Protein AF-A0A6V7H1S6-F1 (afdb_monomer_lite)

Structure (mmCIF, N/CA/C/O backbone):
data_AF-A0A6V7H1S6-F1
#
_entry.id   AF-A0A6V7H1S6-F1
#
loop_
_atom_site.group_PDB
_atom_site.id
_atom_site.type_symbol
_atom_site.label_atom_id
_atom_site.label_alt_id
_atom_site.label_comp_id
_atom_site.label_asym_id
_atom_site.label_entity_id
_atom_site.label_seq_id
_atom_site.pdbx_PDB_ins_code
_atom_site.Cartn_x
_atom_site.Cartn_y
_atom_site.Cartn_z
_atom_site.occupancy
_atom_site.B_iso_or_equiv
_atom_site.auth_seq_id
_atom_site.auth_comp_id
_atom_site.auth_asym_id
_atom_site.auth_atom_id
_atom_site.pdbx_PDB_model_num
ATOM 1 N N . LYS A 1 1 ? -22.908 6.997 31.184 1.00 45.66 1 LYS A N 1
ATOM 2 C CA . LYS A 1 1 ? -23.167 5.660 30.591 1.00 45.66 1 LYS A CA 1
ATOM 3 C C . LYS A 1 1 ? -23.434 5.855 29.106 1.00 45.66 1 LYS A C 1
ATOM 5 O O . LYS A 1 1 ? -24.485 6.387 28.779 1.00 45.66 1 LYS A O 1
ATOM 10 N N . PHE A 1 2 ? -22.488 5.503 28.237 1.00 42.53 2 PHE A N 1
ATOM 11 C CA . PHE A 1 2 ? -22.739 5.477 26.796 1.00 42.53 2 PHE A CA 1
ATOM 12 C C . PHE A 1 2 ? -23.477 4.181 26.451 1.00 42.53 2 PHE A C 1
ATOM 14 O O . PHE A 1 2 ? -23.032 3.100 26.830 1.00 42.53 2 PHE A O 1
ATOM 21 N N . LYS A 1 3 ? -24.635 4.311 25.799 1.00 61.06 3 LYS A N 1
ATOM 22 C CA . LYS A 1 3 ? -25.369 3.208 25.180 1.00 61.06 3 LYS A CA 1
ATOM 23 C C . LYS A 1 3 ? -25.188 3.339 23.670 1.00 61.06 3 LYS A C 1
ATOM 25 O O . LYS A 1 3 ? -25.859 4.166 23.073 1.00 61.06 3 LYS A O 1
ATOM 30 N N . SER A 1 4 ? -24.285 2.564 23.088 1.00 53.69 4 SER A N 1
ATOM 31 C CA . SER A 1 4 ? -24.519 1.931 21.788 1.00 53.69 4 SER A CA 1
ATOM 32 C C . SER A 1 4 ? -23.413 0.919 21.548 1.00 53.69 4 SER A C 1
ATOM 34 O O . SER A 1 4 ? -22.233 1.263 21.562 1.00 53.69 4 SER A O 1
ATOM 36 N N . GLY A 1 5 ? -23.806 -0.343 21.415 1.00 53.94 5 GLY A N 1
ATOM 37 C CA . GLY A 1 5 ? -22.937 -1.454 21.052 1.00 53.94 5 GLY A CA 1
ATOM 38 C C . GLY A 1 5 ? -22.753 -1.520 19.542 1.00 53.94 5 GLY A C 1
ATOM 39 O O . GLY A 1 5 ? -23.068 -2.540 18.943 1.00 53.94 5 GLY A O 1
ATOM 40 N N . ASP A 1 6 ? -22.263 -0.441 18.936 1.00 47.22 6 ASP A N 1
ATOM 41 C CA . ASP A 1 6 ? -21.901 -0.418 17.520 1.00 47.22 6 ASP A CA 1
ATOM 42 C C . ASP A 1 6 ? -20.409 -0.726 17.388 1.00 47.22 6 ASP A C 1
ATOM 44 O O . ASP A 1 6 ? -19.549 0.151 17.367 1.00 47.22 6 ASP A O 1
ATOM 48 N N . THR A 1 7 ? -20.093 -2.019 17.330 1.00 50.19 7 THR A N 1
ATOM 49 C CA . THR A 1 7 ? -18.752 -2.549 17.031 1.00 50.19 7 THR A CA 1
ATOM 50 C C . THR A 1 7 ? -18.465 -2.608 15.528 1.00 50.19 7 THR A C 1
ATOM 52 O O . THR A 1 7 ? -17.483 -3.216 15.105 1.00 50.19 7 THR A O 1
ATOM 55 N N . ASN A 1 8 ? -19.289 -1.959 14.706 1.00 51.09 8 ASN A N 1
ATOM 56 C CA . ASN A 1 8 ? -19.029 -1.789 13.286 1.00 51.09 8 ASN A CA 1
ATOM 57 C C . ASN A 1 8 ? -18.260 -0.488 13.079 1.00 51.09 8 ASN A C 1
ATOM 59 O O . ASN A 1 8 ? -18.833 0.559 12.793 1.00 51.09 8 ASN A O 1
ATOM 63 N N . LEU A 1 9 ? -16.935 -0.578 13.188 1.00 48.22 9 LEU A N 1
ATOM 64 C CA . LEU A 1 9 ? -16.007 0.445 12.709 1.00 48.22 9 LEU A CA 1
ATOM 65 C C . LEU A 1 9 ? -15.964 0.413 11.168 1.00 48.22 9 LEU A C 1
ATOM 67 O O . LEU A 1 9 ? -14.906 0.283 10.558 1.00 48.22 9 LEU A O 1
ATOM 71 N N . VAL A 1 10 ? -17.132 0.475 10.523 1.00 46.69 10 VAL A N 1
ATOM 72 C CA . VAL A 1 10 ? -17.209 0.889 9.126 1.00 46.69 10 VAL A CA 1
ATOM 73 C C . VAL A 1 10 ? -16.878 2.366 9.191 1.00 46.69 10 VAL A C 1
ATOM 75 O O . VAL A 1 10 ? -17.671 3.138 9.721 1.00 46.69 10 VAL A O 1
ATOM 78 N N . GLU A 1 11 ? -15.660 2.719 8.771 1.00 48.81 11 GLU A N 1
ATOM 79 C CA . GLU A 1 11 ? -15.207 4.100 8.628 1.00 48.81 11 GLU A CA 1
ATOM 80 C C . GLU A 1 11 ? -16.278 4.859 7.829 1.00 48.81 11 GLU A C 1
ATOM 82 O O . GLU A 1 11 ? -16.307 4.825 6.597 1.00 48.81 11 GLU A O 1
ATOM 87 N N . GLU A 1 12 ? -17.206 5.505 8.541 1.00 52.56 12 GLU A N 1
ATOM 88 C CA . GLU A 1 12 ? -18.126 6.479 7.984 1.00 52.56 12 GLU A CA 1
ATOM 89 C C . GLU A 1 12 ? -17.261 7.451 7.189 1.00 52.56 12 GLU A C 1
ATOM 91 O O . GLU A 1 12 ? -16.190 7.852 7.659 1.00 52.56 12 GLU A O 1
ATOM 96 N N . LYS A 1 13 ? -17.677 7.755 5.954 1.00 52.88 13 LYS A N 1
ATOM 97 C CA . LYS A 1 13 ? -16.963 8.619 5.010 1.00 52.88 13 LYS A CA 1
ATOM 98 C C . LYS A 1 13 ? -16.885 10.026 5.605 1.00 52.88 13 LYS A C 1
ATOM 100 O O . LYS A 1 13 ? -17.678 10.906 5.284 1.00 52.88 13 LYS A O 1
ATOM 105 N N . GLY A 1 14 ? -15.960 10.196 6.542 1.00 45.34 14 GLY A N 1
ATOM 106 C CA . GLY A 1 14 ? -15.764 11.409 7.299 1.00 45.34 14 GLY A CA 1
ATOM 107 C C . GLY A 1 14 ? -15.413 12.535 6.348 1.00 45.34 14 GLY A C 1
ATOM 108 O O . GLY A 1 14 ? -14.912 12.311 5.247 1.00 45.34 14 GLY A O 1
ATOM 109 N N . ARG A 1 15 ? -15.661 13.760 6.804 1.00 51.78 15 ARG A N 1
ATOM 110 C CA . ARG A 1 15 ? -15.381 15.036 6.128 1.00 51.78 15 ARG A CA 1
ATOM 111 C C . ARG A 1 15 ? -13.872 15.293 5.924 1.00 51.78 15 ARG A C 1
ATOM 113 O O . ARG A 1 15 ? -13.404 16.410 6.094 1.00 51.78 15 ARG A O 1
ATOM 120 N N . GLY A 1 16 ? -13.091 14.259 5.630 1.00 49.44 16 GLY A N 1
ATOM 121 C CA . GLY A 1 16 ? -11.729 14.333 5.137 1.00 49.44 16 GLY A CA 1
ATOM 122 C C . GLY A 1 16 ? -11.776 14.211 3.622 1.00 49.44 16 GLY A C 1
ATOM 123 O O . GLY A 1 16 ? -12.418 13.310 3.088 1.00 49.44 16 GLY A O 1
ATOM 124 N N . GLN A 1 17 ? -11.132 15.158 2.950 1.00 50.44 17 GLN A N 1
ATOM 125 C CA . GLN A 1 17 ? -10.970 15.234 1.503 1.00 50.44 17 GLN A CA 1
ATOM 126 C C . GLN A 1 17 ? -10.875 13.837 0.864 1.00 50.44 17 GLN A C 1
ATOM 128 O O . GLN A 1 17 ? -10.035 13.040 1.300 1.00 50.44 17 GLN A O 1
ATOM 133 N N . PRO A 1 18 ? -11.704 13.514 -0.149 1.00 49.78 18 PRO A N 1
ATOM 134 C CA . PRO A 1 18 ? -11.532 12.292 -0.908 1.00 49.78 18 PR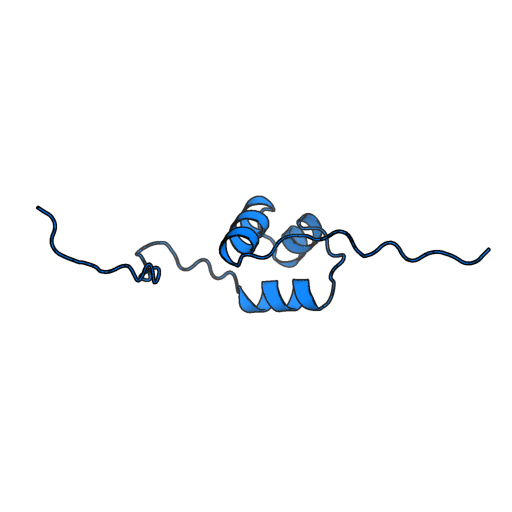O A CA 1
ATOM 135 C C . PRO A 1 18 ? -10.206 12.446 -1.640 1.00 49.78 18 PRO A C 1
ATOM 137 O O . PRO A 1 18 ? -10.117 13.064 -2.695 1.00 49.78 18 PRO A O 1
ATOM 140 N N . SER A 1 19 ? -9.130 11.961 -1.032 1.00 56.41 19 SER A N 1
ATOM 141 C CA . SER A 1 19 ? -7.883 11.751 -1.742 1.00 56.41 19 SER A CA 1
ATOM 142 C C . SER A 1 19 ? -8.258 10.894 -2.941 1.00 56.41 19 SER A C 1
ATOM 144 O O . SER A 1 19 ? -8.721 9.765 -2.750 1.00 56.41 19 SER A O 1
ATOM 146 N N . ASN A 1 20 ? -8.109 11.443 -4.138 1.00 62.12 20 ASN A N 1
ATOM 147 C CA . ASN A 1 20 ? -8.435 10.813 -5.415 1.00 62.12 20 ASN A CA 1
ATOM 148 C C . ASN A 1 20 ? -7.436 9.684 -5.746 1.00 62.12 20 ASN A C 1
ATOM 150 O O . ASN A 1 20 ? -7.013 9.502 -6.877 1.00 62.12 20 ASN A O 1
ATOM 154 N N . PHE A 1 21 ? -6.962 9.003 -4.707 1.00 66.69 21 PHE A N 1
ATOM 155 C CA . PHE A 1 21 ? -5.993 7.940 -4.764 1.00 66.69 21 PHE A CA 1
ATOM 156 C C . PHE A 1 21 ? -6.773 6.647 -4.916 1.00 66.69 21 PHE A C 1
ATOM 158 O O . PHE A 1 21 ? -7.454 6.214 -3.976 1.00 66.69 21 PHE A O 1
ATOM 165 N N . ASP A 1 22 ? -6.697 6.073 -6.109 1.00 80.62 22 ASP A N 1
ATOM 166 C CA . ASP A 1 22 ? -7.390 4.840 -6.420 1.00 80.62 22 ASP A CA 1
ATOM 167 C C . ASP A 1 22 ? -6.719 3.663 -5.702 1.00 80.62 22 ASP A C 1
ATOM 169 O O . ASP A 1 22 ? -5.638 3.183 -6.043 1.00 80.62 22 ASP A O 1
ATOM 173 N N . VAL A 1 23 ? -7.392 3.213 -4.649 1.00 78.00 23 VAL A N 1
ATOM 174 C CA . VAL A 1 23 ? -6.979 2.067 -3.842 1.00 78.00 23 VAL A CA 1
ATOM 175 C C . VAL A 1 23 ? -7.045 0.768 -4.650 1.00 78.00 23 VAL A C 1
ATOM 177 O O . VAL A 1 23 ? -6.256 -0.137 -4.386 1.00 78.00 23 VAL A O 1
ATOM 180 N N . GLN A 1 24 ? -7.950 0.671 -5.630 1.00 81.62 24 GLN A N 1
ATOM 181 C CA . GLN A 1 24 ? -8.063 -0.502 -6.497 1.00 81.62 24 GLN A CA 1
ATOM 182 C C . GLN A 1 24 ? -6.878 -0.574 -7.460 1.00 81.62 24 GLN A C 1
ATOM 184 O O . GLN A 1 24 ? -6.278 -1.637 -7.595 1.00 81.62 24 GLN A O 1
ATOM 189 N N . ALA A 1 25 ? -6.474 0.560 -8.039 1.00 83.25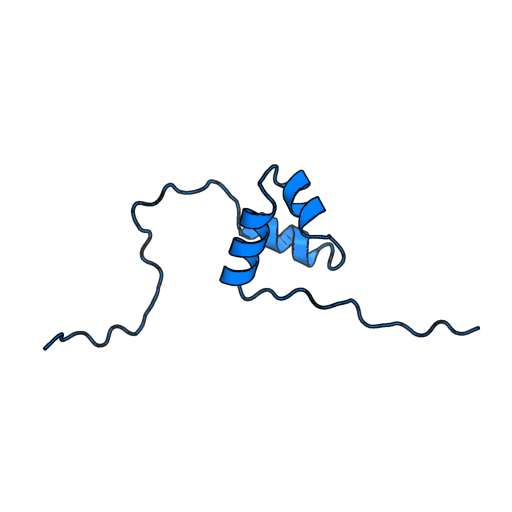 25 ALA A N 1
ATOM 190 C CA . ALA A 1 25 ? -5.272 0.638 -8.867 1.00 83.25 25 ALA A CA 1
ATOM 191 C C . ALA A 1 25 ? -4.005 0.260 -8.079 1.00 83.25 25 ALA A C 1
ATOM 193 O O . ALA A 1 25 ? -3.188 -0.516 -8.571 1.00 83.25 25 ALA A O 1
ATOM 194 N N . LEU A 1 26 ? -3.866 0.724 -6.827 1.00 82.94 26 LEU A N 1
ATOM 195 C CA . LEU A 1 26 ? -2.745 0.320 -5.965 1.00 82.94 26 LEU A CA 1
ATOM 196 C C . LEU A 1 26 ? -2.740 -1.192 -5.699 1.00 82.94 26 LEU A C 1
ATOM 198 O O . LEU A 1 26 ? -1.681 -1.813 -5.683 1.00 82.94 26 LEU A O 1
ATOM 202 N N . LEU A 1 27 ? -3.911 -1.789 -5.473 1.00 81.88 27 LEU A N 1
ATOM 203 C CA . LEU A 1 27 ? -4.024 -3.231 -5.265 1.00 81.88 27 LEU A CA 1
ATOM 204 C C . LEU A 1 27 ? -3.662 -4.024 -6.522 1.00 81.88 27 LEU A C 1
ATOM 206 O O . LEU A 1 27 ? -2.970 -5.030 -6.396 1.00 81.88 27 LEU A O 1
ATOM 210 N N . ALA A 1 28 ? -4.092 -3.566 -7.699 1.00 84.31 28 ALA A N 1
ATOM 211 C CA . ALA A 1 28 ? -3.742 -4.188 -8.971 1.00 84.31 28 ALA A CA 1
ATOM 212 C C . ALA A 1 28 ? -2.222 -4.176 -9.196 1.00 84.31 28 ALA A C 1
ATOM 214 O O . ALA A 1 28 ? -1.649 -5.233 -9.434 1.00 84.31 28 ALA A O 1
ATOM 215 N N . ALA A 1 29 ? -1.568 -3.027 -8.992 1.00 83.00 29 ALA A N 1
ATOM 216 C CA . ALA A 1 29 ? -0.116 -2.896 -9.141 1.00 83.00 29 ALA A CA 1
ATOM 217 C C . ALA A 1 29 ? 0.669 -3.805 -8.173 1.00 83.00 29 ALA A C 1
ATOM 219 O O . ALA A 1 29 ? 1.669 -4.411 -8.544 1.00 83.00 29 ALA A O 1
ATOM 220 N N . VAL A 1 30 ? 0.199 -3.945 -6.926 1.00 79.31 30 VAL A N 1
ATOM 221 C CA . VAL A 1 30 ? 0.827 -4.836 -5.929 1.00 79.31 30 VAL A CA 1
ATOM 222 C C . VAL A 1 30 ? 0.634 -6.321 -6.262 1.00 79.31 30 VAL A C 1
ATOM 224 O O . VAL A 1 30 ? 1.477 -7.143 -5.898 1.00 79.31 30 VAL A O 1
ATOM 227 N N . GLU A 1 31 ? -0.482 -6.690 -6.893 1.00 79.06 31 GLU A N 1
ATOM 228 C CA . GLU A 1 31 ? -0.748 -8.080 -7.280 1.00 79.06 31 GLU A CA 1
ATOM 229 C C . GLU A 1 31 ? -0.011 -8.467 -8.571 1.00 79.06 31 GLU A C 1
ATOM 231 O O . GLU A 1 31 ? 0.445 -9.607 -8.674 1.00 79.06 31 GLU A O 1
ATOM 236 N N . GLU A 1 32 ? 0.135 -7.523 -9.507 1.00 79.75 32 GLU A N 1
ATOM 237 C CA . GLU A 1 32 ? 0.892 -7.679 -10.755 1.00 79.75 32 GLU A CA 1
ATOM 238 C C . GLU A 1 32 ? 2.375 -7.934 -10.473 1.00 79.75 32 GLU A C 1
ATOM 240 O O . GLU A 1 32 ? 2.915 -8.947 -10.917 1.00 79.75 32 GLU A O 1
ATOM 245 N N . ASP A 1 33 ? 2.999 -7.106 -9.630 1.00 73.12 33 ASP A N 1
ATOM 246 C CA . ASP A 1 33 ? 4.403 -7.262 -9.267 1.00 73.12 33 ASP A CA 1
ATOM 247 C C . ASP A 1 33 ? 4.606 -7.303 -7.750 1.00 73.12 33 ASP A C 1
ATOM 249 O O . ASP A 1 33 ? 4.809 -6.299 -7.060 1.00 73.12 33 ASP A O 1
ATOM 253 N N . LYS A 1 34 ? 4.705 -8.527 -7.226 1.00 64.44 34 LYS A N 1
ATOM 254 C CA . LYS A 1 34 ? 5.018 -8.797 -5.809 1.00 64.44 34 LYS A CA 1
ATOM 255 C C . LYS A 1 34 ? 6.423 -8.354 -5.378 1.00 64.44 34 LYS A C 1
ATOM 257 O O . LYS A 1 34 ? 6.772 -8.530 -4.214 1.00 64.44 34 LYS A O 1
ATOM 262 N N . ILE A 1 35 ? 7.231 -7.821 -6.297 1.00 65.12 35 ILE A N 1
ATOM 263 C CA . ILE A 1 35 ? 8.605 -7.353 -6.059 1.00 65.12 35 ILE A CA 1
ATOM 264 C C . ILE A 1 35 ? 8.694 -5.812 -6.098 1.00 65.12 35 ILE A C 1
ATOM 266 O O . ILE A 1 35 ? 9.704 -5.249 -5.670 1.00 65.12 35 ILE A O 1
ATOM 270 N N . LEU A 1 36 ? 7.636 -5.105 -6.529 1.00 69.50 36 LEU A N 1
ATOM 271 C CA . LEU A 1 36 ? 7.621 -3.639 -6.560 1.00 69.50 36 LEU A CA 1
ATOM 272 C C . LEU A 1 36 ? 7.834 -3.031 -5.174 1.00 69.50 36 LEU A C 1
ATOM 274 O O . LEU A 1 36 ? 7.002 -3.115 -4.273 1.00 69.50 36 LEU A O 1
ATOM 278 N N . THR A 1 37 ? 8.958 -2.339 -5.014 1.00 74.00 37 THR A N 1
ATOM 279 C CA . THR A 1 37 ? 9.254 -1.644 -3.764 1.00 74.00 37 THR A CA 1
ATOM 280 C C . THR A 1 37 ? 8.276 -0.483 -3.579 1.00 74.00 37 THR A C 1
ATOM 282 O O . THR A 1 37 ? 7.928 0.214 -4.528 1.00 74.00 3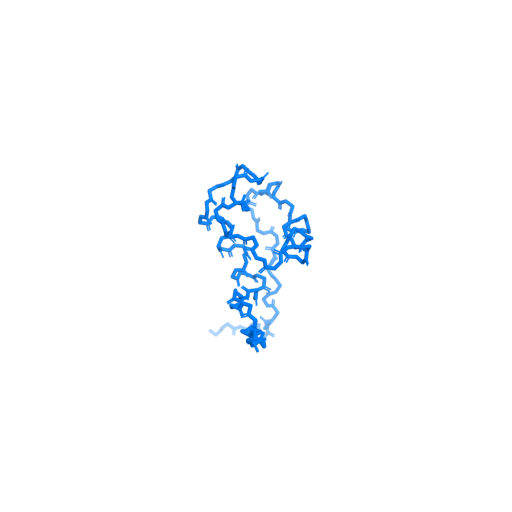7 THR A O 1
ATOM 285 N N . MET A 1 38 ? 7.896 -0.189 -2.334 1.00 74.62 38 MET A N 1
ATOM 286 C CA . MET A 1 38 ? 7.019 0.939 -1.979 1.00 74.62 38 MET A CA 1
ATOM 287 C C . MET A 1 38 ? 7.475 2.304 -2.533 1.00 74.62 38 MET A C 1
ATOM 289 O O . MET A 1 38 ? 6.688 3.243 -2.553 1.00 74.62 38 MET A O 1
ATOM 293 N N . ARG A 1 39 ? 8.750 2.456 -2.916 1.00 77.06 39 ARG A N 1
ATOM 294 C CA . ARG A 1 39 ? 9.278 3.670 -3.552 1.00 77.06 39 ARG A CA 1
ATOM 295 C C . ARG A 1 39 ? 8.937 3.748 -5.043 1.00 77.06 39 ARG A C 1
ATOM 297 O O . ARG A 1 39 ? 8.592 4.821 -5.504 1.00 77.06 39 ARG A O 1
ATOM 304 N N . MET A 1 40 ? 8.941 2.618 -5.748 1.00 82.25 40 MET A N 1
ATOM 305 C CA . MET A 1 40 ? 8.491 2.544 -7.143 1.00 82.25 40 MET A CA 1
ATOM 306 C C . MET A 1 40 ? 6.990 2.826 -7.225 1.00 82.25 40 MET A C 1
ATOM 308 O O . MET A 1 40 ? 6.574 3.704 -7.960 1.00 82.25 40 MET A O 1
ATOM 312 N N . LEU A 1 41 ? 6.195 2.220 -6.334 1.00 82.25 41 LEU A N 1
ATOM 313 C CA . LEU A 1 41 ? 4.767 2.542 -6.214 1.00 82.25 41 LEU A CA 1
ATOM 314 C C . LEU A 1 41 ? 4.517 4.016 -5.849 1.00 82.25 41 LEU A C 1
ATOM 316 O O . LEU A 1 41 ? 3.498 4.586 -6.208 1.00 82.25 41 LEU A O 1
ATOM 320 N N . ALA A 1 42 ? 5.415 4.656 -5.104 1.00 83.75 42 ALA A N 1
ATOM 321 C CA . ALA A 1 42 ? 5.292 6.081 -4.809 1.00 83.75 42 ALA A CA 1
ATOM 322 C C . ALA A 1 42 ? 5.517 6.934 -6.072 1.00 83.75 42 ALA A C 1
ATOM 324 O O . ALA A 1 42 ? 4.760 7.870 -6.323 1.00 83.75 42 ALA A O 1
ATOM 325 N N . GLU A 1 43 ? 6.517 6.570 -6.876 1.00 85.19 43 GLU A N 1
ATOM 326 C CA . GLU A 1 43 ? 6.838 7.210 -8.155 1.00 85.19 43 GLU A CA 1
ATOM 327 C C . GLU A 1 43 ? 5.710 7.001 -9.186 1.00 85.19 43 GLU A C 1
ATOM 329 O O . GLU A 1 43 ? 5.219 7.982 -9.743 1.00 85.19 43 GLU A O 1
ATOM 334 N N . ASP A 1 44 ? 5.210 5.771 -9.348 1.00 84.12 44 ASP A N 1
ATOM 335 C CA . ASP A 1 44 ? 4.137 5.425 -10.298 1.00 84.12 44 ASP A CA 1
ATOM 336 C C . ASP A 1 44 ? 2.826 6.152 -9.994 1.00 84.12 44 ASP A C 1
ATOM 338 O O . ASP A 1 44 ? 2.130 6.636 -10.888 1.00 84.12 44 ASP A O 1
ATOM 342 N N . PHE A 1 45 ? 2.488 6.260 -8.710 1.00 82.00 45 PHE A N 1
ATOM 343 C CA . PHE A 1 45 ? 1.283 6.955 -8.276 1.00 82.00 45 PHE A CA 1
ATOM 344 C C . PHE A 1 45 ? 1.514 8.453 -8.026 1.00 82.00 45 PHE A C 1
ATOM 346 O O . PHE A 1 45 ? 0.573 9.152 -7.641 1.00 82.00 45 PHE A O 1
ATOM 353 N N . ASN A 1 46 ? 2.738 8.953 -8.236 1.00 84.81 46 ASN A N 1
ATOM 354 C CA . ASN A 1 46 ? 3.160 10.327 -7.959 1.00 84.81 46 ASN A CA 1
ATOM 355 C C . ASN A 1 46 ? 2.712 10.823 -6.568 1.00 84.81 46 ASN A C 1
ATOM 357 O O . ASN A 1 46 ? 2.209 11.938 -6.395 1.00 84.81 46 ASN A O 1
ATOM 361 N N . VAL A 1 47 ? 2.848 9.960 -5.562 1.00 83.44 47 VAL A N 1
ATOM 362 C CA . VAL A 1 47 ? 2.524 10.259 -4.165 1.00 83.44 47 VAL A CA 1
ATOM 363 C C . VAL A 1 47 ? 3.731 10.028 -3.282 1.00 83.44 47 VAL A C 1
ATOM 365 O O . VAL A 1 47 ? 4.637 9.274 -3.609 1.00 83.44 47 VAL A O 1
ATOM 368 N N . ASP A 1 48 ? 3.721 10.638 -2.102 1.00 84.56 48 ASP A N 1
ATOM 369 C CA . ASP A 1 48 ? 4.756 10.359 -1.121 1.00 84.56 48 ASP A CA 1
ATOM 370 C C . ASP A 1 48 ? 4.713 8.893 -0.650 1.00 84.56 48 ASP A C 1
ATOM 372 O O . ASP A 1 48 ? 3.646 8.312 -0.412 1.00 84.56 48 ASP A O 1
ATOM 376 N N . HIS A 1 49 ? 5.894 8.320 -0.435 1.00 82.62 49 HIS A N 1
ATOM 377 C CA . HIS A 1 49 ? 6.080 6.953 0.041 1.00 82.62 49 HIS A CA 1
ATOM 378 C C . HIS A 1 49 ? 5.304 6.650 1.334 1.00 82.62 49 HIS A C 1
ATOM 380 O O . HIS A 1 49 ? 4.710 5.576 1.467 1.00 82.62 49 HIS A O 1
ATOM 386 N N . SER A 1 50 ? 5.226 7.600 2.274 1.00 83.81 50 SER A N 1
ATOM 387 C CA . SER A 1 50 ? 4.464 7.425 3.518 1.00 83.81 50 SER A CA 1
ATOM 388 C C . SER A 1 50 ? 2.963 7.238 3.268 1.00 83.81 50 SER A C 1
ATOM 390 O O . SER A 1 50 ? 2.288 6.528 4.023 1.00 83.81 50 SER A O 1
ATOM 392 N N . THR A 1 51 ? 2.439 7.807 2.176 1.00 84.38 51 THR A N 1
ATOM 393 C CA . THR A 1 51 ? 1.040 7.645 1.768 1.00 84.38 51 THR A CA 1
ATOM 394 C C . THR A 1 51 ? 0.779 6.212 1.320 1.00 84.38 51 THR A C 1
ATOM 396 O O . THR A 1 51 ? -0.190 5.607 1.785 1.00 84.38 51 THR A O 1
ATOM 399 N N . ILE A 1 52 ? 1.669 5.637 0.503 1.00 84.25 52 ILE A N 1
ATOM 400 C CA . ILE A 1 52 ? 1.601 4.230 0.075 1.00 84.25 52 ILE A CA 1
ATOM 401 C C . ILE A 1 52 ? 1.672 3.296 1.287 1.00 84.25 52 ILE A C 1
ATOM 403 O O . ILE A 1 52 ? 0.801 2.442 1.466 1.00 84.25 52 ILE A O 1
ATOM 407 N N . VAL A 1 53 ? 2.640 3.509 2.185 1.00 83.25 53 VAL A N 1
ATOM 408 C CA . VAL A 1 53 ? 2.821 2.683 3.393 1.00 83.25 53 VAL A CA 1
ATOM 409 C C . VAL A 1 53 ? 1.562 2.699 4.265 1.00 83.25 53 VAL A C 1
ATOM 411 O O . VAL A 1 53 ? 1.061 1.650 4.681 1.00 83.25 53 VAL A O 1
ATOM 414 N N . ARG A 1 54 ? 1.006 3.890 4.528 1.00 84.19 54 ARG A N 1
ATOM 415 C CA . ARG A 1 54 ? -0.203 4.04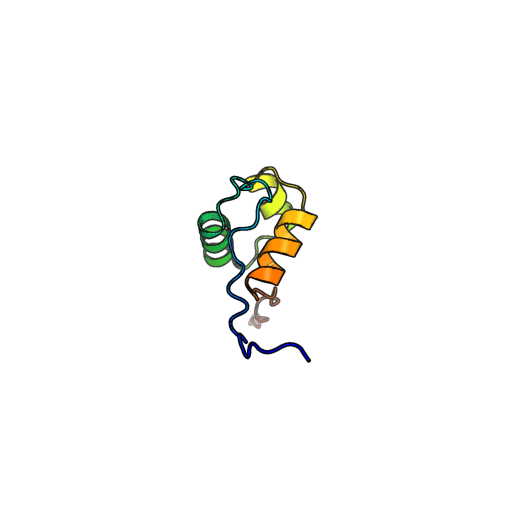8 5.349 1.00 84.19 54 ARG A CA 1
ATOM 416 C C . ARG A 1 54 ? -1.414 3.360 4.717 1.00 84.19 54 ARG A C 1
ATOM 418 O O . ARG A 1 54 ? -2.217 2.771 5.443 1.00 84.19 54 ARG A O 1
ATOM 425 N N . ARG A 1 55 ? -1.550 3.425 3.389 1.00 83.88 55 ARG A N 1
ATOM 426 C CA . ARG A 1 55 ? -2.635 2.777 2.632 1.00 83.88 55 ARG A CA 1
ATOM 427 C C . ARG A 1 55 ? -2.540 1.261 2.709 1.00 83.88 55 ARG A C 1
ATOM 429 O O . ARG A 1 55 ? -3.517 0.622 3.085 1.00 83.88 55 ARG A O 1
ATOM 436 N N . LEU A 1 56 ? -1.366 0.700 2.434 1.00 82.44 56 LEU A N 1
ATOM 437 C CA . LEU A 1 56 ? -1.143 -0.746 2.497 1.00 82.44 56 LEU A CA 1
ATOM 438 C C . LEU A 1 56 ? -1.390 -1.290 3.907 1.00 82.44 56 LEU A C 1
ATOM 440 O O . LEU A 1 56 ? -2.056 -2.313 4.062 1.00 82.44 56 LEU A O 1
ATOM 444 N N . LYS A 1 57 ? -0.967 -0.546 4.938 1.00 83.00 57 LYS A N 1
ATOM 445 C CA . LYS A 1 57 ? -1.253 -0.887 6.337 1.00 83.00 57 LYS A CA 1
ATOM 446 C C . LYS A 1 57 ? -2.754 -0.890 6.644 1.00 83.00 57 LYS A C 1
ATOM 448 O O . LYS A 1 57 ? -3.220 -1.803 7.317 1.00 83.00 57 LYS A O 1
ATOM 453 N N . LYS A 1 58 ? -3.516 0.089 6.136 1.00 82.50 58 LYS A N 1
ATOM 454 C CA . LYS A 1 58 ? -4.988 0.108 6.261 1.00 82.50 58 LYS A CA 1
ATOM 455 C C . LYS A 1 58 ? -5.653 -1.086 5.569 1.00 82.50 58 LYS A C 1
ATOM 457 O O . LYS A 1 58 ? -6.646 -1.591 6.071 1.00 82.50 58 LYS A O 1
ATOM 462 N N . LEU A 1 59 ? -5.097 -1.544 4.449 1.00 81.62 59 LEU A N 1
ATOM 463 C CA . LEU A 1 59 ? -5.592 -2.701 3.693 1.00 81.62 59 LEU A CA 1
ATOM 464 C C . LEU A 1 59 ? -5.162 -4.050 4.289 1.00 81.62 59 LEU A C 1
ATOM 466 O O . LEU A 1 59 ? -5.499 -5.094 3.736 1.00 81.62 59 LEU A O 1
ATOM 470 N N . GLY A 1 60 ? -4.379 -4.050 5.373 1.00 81.00 60 GLY A N 1
ATOM 471 C CA . GLY A 1 60 ? -3.823 -5.271 5.959 1.00 81.00 60 GLY A CA 1
ATOM 472 C C . GLY A 1 60 ? -2.806 -5.979 5.058 1.00 81.00 60 GLY A C 1
ATOM 473 O O . GLY A 1 60 ? -2.483 -7.144 5.290 1.00 81.00 60 GLY A O 1
ATOM 474 N N . LYS A 1 61 ? -2.289 -5.301 4.026 1.00 79.94 61 LYS A N 1
ATOM 475 C CA . LYS A 1 61 ? -1.256 -5.850 3.147 1.00 79.94 61 LYS A CA 1
ATOM 476 C C . LYS A 1 61 ? 0.095 -5.714 3.842 1.00 79.94 61 LYS A C 1
ATOM 478 O O . LYS A 1 61 ? 0.506 -4.625 4.237 1.00 79.94 61 LYS A O 1
ATOM 483 N N . ILE A 1 62 ? 0.777 -6.843 3.994 1.00 71.62 62 ILE A N 1
ATOM 484 C CA . ILE A 1 62 ? 2.120 -6.924 4.563 1.00 71.62 62 ILE A CA 1
ATOM 485 C C . ILE A 1 62 ? 3.057 -7.334 3.439 1.00 71.62 62 ILE A C 1
ATOM 487 O O . ILE A 1 62 ? 2.769 -8.282 2.707 1.00 71.62 62 ILE A O 1
ATOM 491 N N . TRP A 1 63 ? 4.180 -6.631 3.324 1.00 71.75 63 TRP A N 1
ATOM 492 C CA . TRP A 1 63 ? 5.242 -7.039 2.422 1.00 71.75 63 TRP A CA 1
ATOM 493 C C . TRP A 1 63 ? 5.852 -8.348 2.917 1.00 71.75 63 TRP A C 1
ATOM 495 O O . TRP A 1 63 ? 6.361 -8.416 4.038 1.00 71.75 63 TRP A O 1
ATOM 505 N N . LYS A 1 64 ? 5.794 -9.390 2.093 1.00 71.19 64 LYS A N 1
ATOM 506 C CA . LYS A 1 64 ? 6.501 -10.643 2.346 1.00 71.19 64 LYS A CA 1
ATOM 507 C C . LYS A 1 64 ? 7.665 -10.707 1.376 1.00 71.19 64 LYS A C 1
ATOM 509 O O . LYS A 1 64 ? 7.477 -10.496 0.183 1.00 71.19 64 LYS A O 1
ATOM 514 N N . LEU A 1 65 ? 8.855 -10.988 1.893 1.00 70.69 65 LEU A N 1
ATOM 515 C CA . LEU A 1 65 ? 9.995 -11.297 1.040 1.00 70.69 65 LEU A CA 1
ATOM 516 C C . LEU A 1 65 ? 9.633 -12.509 0.175 1.00 70.69 65 LEU A C 1
ATOM 518 O O . LEU A 1 65 ? 9.005 -13.452 0.666 1.00 70.69 65 LEU A O 1
ATOM 522 N N . ALA A 1 66 ? 9.987 -12.445 -1.109 1.00 69.00 66 ALA A N 1
ATOM 523 C CA . ALA A 1 66 ? 9.784 -13.558 -2.021 1.00 69.00 66 ALA A CA 1
ATOM 524 C C . ALA A 1 66 ? 10.440 -14.822 -1.446 1.00 69.00 66 ALA A C 1
ATOM 526 O O . ALA A 1 66 ? 11.486 -14.759 -0.796 1.00 69.00 66 ALA A O 1
ATOM 527 N N . VAL A 1 67 ? 9.785 -15.964 -1.657 1.00 72.81 67 VAL A N 1
ATOM 528 C CA . VAL A 1 67 ? 10.289 -17.261 -1.204 1.00 72.81 67 VAL A CA 1
ATOM 529 C C . VAL A 1 67 ? 11.643 -17.504 -1.865 1.00 72.81 67 VAL A C 1
ATOM 531 O O . VAL A 1 67 ? 11.776 -17.363 -3.078 1.00 72.81 67 VAL A O 1
ATOM 534 N N . TRP A 1 68 ? 12.646 -17.840 -1.056 1.00 76.38 68 TRP A N 1
ATOM 535 C CA . TRP A 1 68 ? 13.976 -18.181 -1.544 1.00 76.38 68 TRP A CA 1
ATOM 536 C C . TRP A 1 68 ? 13.888 -19.452 -2.397 1.00 76.38 68 TRP A C 1
ATOM 538 O O . TRP A 1 68 ? 13.483 -20.503 -1.899 1.00 76.38 68 TRP A O 1
ATOM 548 N N . VAL A 1 69 ? 14.220 -19.342 -3.683 1.00 77.81 69 VAL A N 1
ATOM 549 C CA . VAL A 1 69 ? 14.255 -20.475 -4.615 1.00 77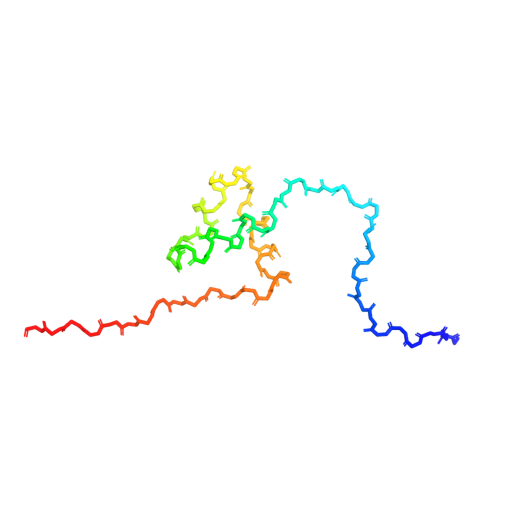.81 69 VAL A CA 1
ATOM 550 C C . VAL A 1 69 ? 15.691 -21.008 -4.651 1.00 77.81 69 VAL A C 1
ATOM 552 O O . VAL A 1 69 ? 16.590 -20.238 -5.000 1.00 77.81 69 VAL A O 1
ATOM 555 N N . PRO A 1 70 ? 15.934 -22.284 -4.291 1.00 82.31 70 PRO A N 1
ATOM 556 C CA . PRO A 1 70 ? 17.254 -22.884 -4.418 1.00 82.31 70 PRO A CA 1
ATOM 557 C C . PRO A 1 70 ? 17.677 -22.918 -5.886 1.00 82.31 70 PRO A C 1
ATOM 559 O O . PRO A 1 70 ? 16.910 -23.342 -6.749 1.00 82.31 70 PRO A O 1
ATOM 562 N N . HIS A 1 71 ? 18.897 -22.464 -6.161 1.00 79.75 71 HIS A N 1
ATOM 563 C CA . HIS A 1 71 ? 19.525 -22.637 -7.463 1.00 79.75 71 HIS A CA 1
ATOM 564 C C . HIS A 1 71 ? 20.288 -23.962 -7.454 1.00 79.75 71 HIS A C 1
ATOM 566 O O . HIS A 1 71 ? 21.153 -24.163 -6.600 1.00 79.75 71 HIS A O 1
ATOM 572 N N . GLU A 1 72 ? 19.943 -24.862 -8.371 1.00 81.31 72 GLU A N 1
ATOM 573 C CA . GLU A 1 72 ? 20.710 -26.084 -8.614 1.00 81.31 72 GLU A CA 1
ATOM 574 C C . GLU A 1 72 ? 22.010 -25.673 -9.329 1.00 81.31 72 GLU A C 1
ATOM 576 O O . GLU A 1 72 ? 21.954 -25.025 -10.376 1.00 81.31 72 GLU A O 1
ATOM 581 N N . PHE A 1 73 ? 23.156 -25.974 -8.714 1.00 72.38 73 PHE A N 1
ATOM 582 C CA . PHE A 1 73 ? 24.493 -25.757 -9.280 1.00 72.38 73 PHE A CA 1
ATOM 583 C C . PHE A 1 73 ? 24.894 -26.885 -10.231 1.00 72.38 73 PHE A C 1
ATOM 585 O O . PHE A 1 73 ? 24.531 -28.049 -9.946 1.00 72.38 73 PHE A O 1
#

Sequence (73 aa):
KFKSGDTNLVEEKGRGQPSNFDVQALLAAVEEDKILTMRMLAEDFNVDHSTIVRRLKKLGKIWKLAVWVPHEF

pLDDT: mean 71.29, std 13.6, range [42.53, 85.19]

Radius of gyration: 17.58 Å; chains: 1; bounding box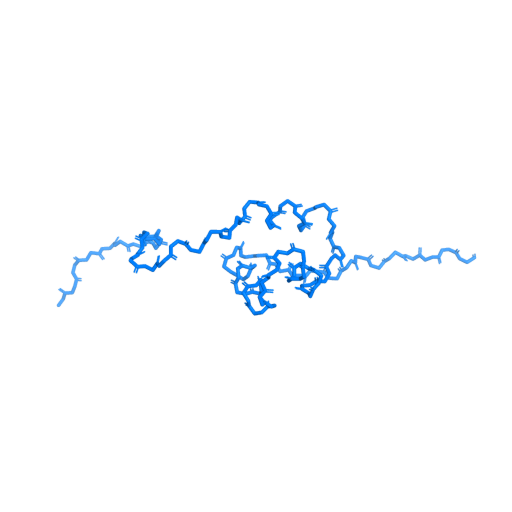: 50×41×41 Å

Organism: NCBI:txid395501

InterPro domains:
  IPR036388 Winged helix-like DNA-binding domain superfamily [G3DSA:1.10.10.10] (22-60)
  IPR052709 Transposase-Methyltransferase Hybrid [PTHR46060] (1-72)

Secondary structure (DSSP, 8-state):
--------------SS------HHHHHHHHHH-TT--HHHHHHHTTS-HHHHHHHHHHTT----PPPPPPPP-

Foldseek 3Di:
DDDDPPPPPPPDPDPDPPPPQDLVVLVVVCVVDLPDDLVNVCVVSVHDSVVSVVSCVVVVHDRDDPDDDDDDD